Protein AF-A0A924FHT1-F1 (afdb_monomer)

Foldseek 3Di:
DDDPPPPDDDPAAKDKADWDADPVLKTWIWIDGPPDPDTFIKIWAADDPPDQWTWIFTQFKIWTQGLVQQKIFIFDGHPVGDDPVSVVVRPPTDIHHHDNVVSVVNNVSSNVSDDPPPDPDDDDPPPDPCVPVDDD

Sequence (136 aa):
MSQTRVDSPPAGVPVITNVRKNRVGTTSFDLFGPGMRKADDFVVYPIQVGTTRILIQSSTRMGILDPANNAICLTKPRSSGSNSLHLQMDQPLRRYEIEPQEMEKLVSTIRSTGAPAGTITACGILSVDNSQAADV

pLDDT: mean 72.97, std 15.95, range [36.0, 90.88]

Solvent-accessible surface area (backbone atoms only — not comparable to full-atom values): 8322 Å² total; per-residue (Å²): 139,81,82,79,75,81,69,83,69,66,92,74,50,44,44,79,44,78,74,40,79,45,98,86,36,28,32,35,30,30,44,38,42,74,94,52,97,60,68,44,58,30,42,30,65,50,58,64,94,85,70,67,70,43,64,35,39,28,69,34,26,34,32,40,37,28,76,88,74,33,30,40,33,32,37,70,80,36,92,88,46,50,55,75,67,48,68,72,65,40,72,81,52,51,74,40,62,42,59,63,71,60,50,51,54,51,52,54,51,32,43,68,42,34,70,62,96,83,62,93,79,79,81,84,77,81,79,78,81,61,92,77,73,70,91,126

Secondary structure (DSSP, 8-state):
---------STT--EEEEEEE-TTS-EEEEEE-TT-SS-EEEEE----TT-S-EEEEESS-EEEEETTTTEEEEPPP-TT---HHHHHHSPSPEEEE--HHHHHHHHHHHHHHSPPTT---S--------TT----

Radius of gyration: 17.93 Å; Cα contacts (8 Å, |Δi|>4): 210; chains: 1; bounding box: 73×29×35 Å

Mean predicted aligned error: 12.25 Å

Structure (mmCIF, N/CA/C/O backbone):
data_AF-A0A924FHT1-F1
#
_entry.id   AF-A0A924FHT1-F1
#
loop_
_atom_site.group_PDB
_atom_site.id
_atom_site.type_symbol
_atom_site.label_atom_id
_atom_site.label_alt_id
_atom_site.label_comp_id
_atom_site.label_asym_id
_atom_site.label_entity_id
_atom_site.label_seq_id
_atom_site.pdbx_PDB_ins_code
_atom_site.Cartn_x
_atom_site.Cartn_y
_atom_site.Cartn_z
_atom_site.occupancy
_atom_site.B_iso_or_equiv
_atom_site.auth_seq_id
_atom_site.auth_comp_id
_atom_site.auth_asym_id
_atom_site.auth_atom_id
_atom_site.pdbx_PDB_model_num
ATOM 1 N N . MET A 1 1 ? 24.357 11.674 13.719 1.00 38.50 1 MET A N 1
ATOM 2 C CA . MET A 1 1 ? 23.004 11.377 13.202 1.00 38.50 1 MET A CA 1
ATOM 3 C C . MET A 1 1 ? 23.173 10.712 11.848 1.00 38.50 1 MET A C 1
ATOM 5 O O . MET A 1 1 ? 23.303 11.399 10.845 1.00 38.50 1 MET A O 1
ATOM 9 N N . SER A 1 2 ? 23.304 9.389 11.841 1.00 36.00 2 SER A N 1
ATOM 10 C CA . SER A 1 2 ? 23.639 8.617 10.643 1.00 36.00 2 SER A CA 1
ATOM 11 C C . SER A 1 2 ? 22.350 8.028 10.078 1.00 36.00 2 SER A C 1
ATOM 13 O O . SER A 1 2 ? 21.716 7.210 10.737 1.00 36.00 2 SER A O 1
ATOM 15 N N . GLN A 1 3 ? 21.928 8.492 8.900 1.00 39.12 3 GLN A N 1
ATOM 16 C CA . GLN A 1 3 ? 20.846 7.867 8.142 1.00 39.12 3 GLN A CA 1
ATOM 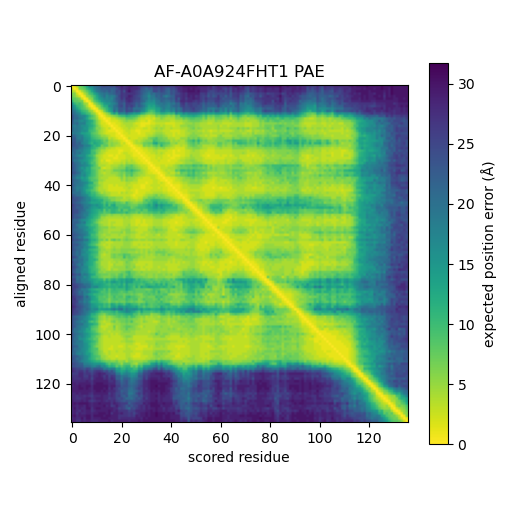17 C C . GLN A 1 3 ? 21.314 6.485 7.688 1.00 39.12 3 GLN A C 1
ATOM 19 O O . GLN A 1 3 ? 22.199 6.376 6.840 1.00 39.12 3 GLN A O 1
ATOM 24 N N . THR A 1 4 ? 20.711 5.436 8.237 1.00 40.75 4 THR A N 1
ATOM 25 C CA . THR A 1 4 ? 20.811 4.089 7.682 1.00 40.75 4 THR A CA 1
ATOM 26 C C . THR A 1 4 ? 20.076 4.097 6.344 1.00 40.75 4 THR A C 1
ATOM 28 O O . THR A 1 4 ? 18.849 4.027 6.295 1.00 40.75 4 THR A O 1
ATOM 31 N N . ARG A 1 5 ? 20.821 4.252 5.243 1.00 37.22 5 ARG A N 1
ATOM 32 C CA . ARG A 1 5 ? 20.338 3.843 3.922 1.00 37.22 5 ARG A CA 1
ATOM 33 C C . ARG A 1 5 ? 20.114 2.340 4.019 1.00 37.22 5 ARG A C 1
ATOM 35 O O . ARG A 1 5 ? 21.066 1.600 4.226 1.00 37.22 5 ARG A O 1
ATOM 42 N N . VAL A 1 6 ? 18.857 1.917 3.976 1.00 49.59 6 VAL A N 1
ATOM 43 C CA . VAL A 1 6 ? 18.517 0.498 3.907 1.00 49.59 6 VAL A CA 1
ATOM 44 C C . VAL A 1 6 ? 18.959 0.032 2.525 1.00 49.59 6 VAL A C 1
ATOM 46 O O . VAL A 1 6 ? 18.342 0.374 1.514 1.00 49.59 6 VAL A O 1
ATOM 49 N N . ASP A 1 7 ? 20.110 -0.635 2.497 1.00 44.53 7 ASP A N 1
ATOM 50 C CA . ASP A 1 7 ? 20.635 -1.328 1.332 1.00 44.53 7 ASP A CA 1
ATOM 51 C C . ASP A 1 7 ? 19.606 -2.341 0.820 1.00 44.53 7 ASP A C 1
ATOM 53 O O . ASP A 1 7 ? 18.774 -2.853 1.571 1.00 44.53 7 ASP A O 1
ATOM 57 N N . SER A 1 8 ? 19.635 -2.564 -0.494 1.00 45.56 8 SER A N 1
ATOM 58 C CA . SER A 1 8 ? 18.629 -3.325 -1.237 1.00 45.56 8 SER A CA 1
ATOM 59 C C . SER A 1 8 ? 18.215 -4.630 -0.538 1.00 45.56 8 SER A C 1
ATOM 61 O O . SER A 1 8 ? 19.082 -5.404 -0.128 1.00 45.56 8 SER A O 1
ATOM 63 N N . PRO A 1 9 ? 16.905 -4.910 -0.449 1.00 50.16 9 PRO A N 1
ATOM 64 C CA . PRO A 1 9 ? 16.409 -6.106 0.211 1.00 50.16 9 PRO A CA 1
ATOM 65 C C . PRO A 1 9 ? 16.707 -7.395 -0.563 1.00 50.16 9 PRO A C 1
ATOM 67 O O . PRO A 1 9 ? 16.968 -7.343 -1.771 1.00 50.16 9 PRO A O 1
ATOM 70 N N . PRO A 1 10 ? 16.670 -8.560 0.117 1.00 51.41 10 PRO A N 1
ATOM 71 C CA . PRO A 1 10 ? 16.928 -9.858 -0.494 1.00 51.41 10 PRO A CA 1
ATOM 72 C C . PRO A 1 10 ? 16.054 -10.070 -1.735 1.00 51.41 10 PRO A C 1
ATOM 74 O O . PRO A 1 10 ? 14.855 -9.782 -1.746 1.00 51.41 10 PRO A O 1
ATOM 77 N N . ALA A 1 11 ? 16.696 -10.545 -2.804 1.00 50.44 11 ALA A N 1
ATOM 78 C CA . ALA A 1 11 ? 16.117 -10.651 -4.133 1.00 50.44 11 ALA A CA 1
ATOM 79 C C . ALA A 1 11 ? 14.784 -11.418 -4.109 1.00 50.44 11 ALA A C 1
ATOM 81 O O . ALA A 1 11 ? 14.758 -12.625 -3.892 1.00 50.44 11 ALA A O 1
ATOM 82 N N . GLY A 1 12 ? 13.682 -10.707 -4.356 1.00 63.50 12 GLY A N 1
ATOM 83 C CA . GLY A 1 12 ? 12.353 -11.302 -4.527 1.00 63.50 12 GLY A CA 1
ATOM 84 C C . GLY A 1 12 ? 11.304 -10.869 -3.506 1.00 63.50 12 GLY A C 1
ATOM 85 O O . GLY A 1 12 ? 10.121 -11.018 -3.804 1.00 63.50 12 GLY A O 1
ATOM 86 N N . VAL A 1 13 ? 11.692 -10.280 -2.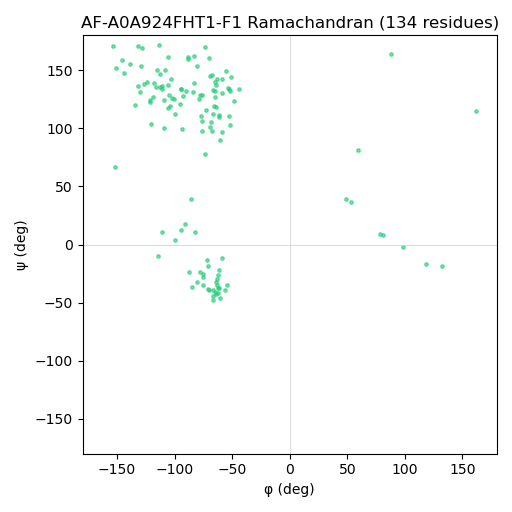370 1.00 72.12 13 VAL A N 1
ATOM 87 C CA . VAL A 1 13 ? 10.731 -9.848 -1.340 1.00 72.12 13 VAL A CA 1
ATOM 88 C C . VAL A 1 13 ? 10.491 -8.333 -1.435 1.00 72.12 13 VAL A C 1
ATOM 90 O O . VAL A 1 13 ? 11.453 -7.562 -1.443 1.00 72.12 13 VAL A O 1
ATOM 93 N N . PRO A 1 14 ? 9.232 -7.877 -1.563 1.00 81.94 14 PRO A N 1
ATOM 94 C CA . PRO A 1 14 ? 8.887 -6.463 -1.487 1.00 81.94 14 PRO A CA 1
ATOM 95 C C . PRO A 1 14 ? 9.174 -5.908 -0.089 1.00 81.94 14 PRO A C 1
ATOM 97 O O . PRO A 1 14 ? 8.863 -6.553 0.905 1.00 81.94 14 PRO A O 1
ATOM 100 N N . VAL A 1 15 ? 9.709 -4.692 -0.017 1.00 86.44 15 VAL A N 1
ATOM 101 C CA . VAL A 1 15 ? 10.004 -4.022 1.254 1.00 86.44 15 VAL A CA 1
ATOM 102 C C . VAL A 1 15 ? 9.181 -2.766 1.432 1.00 86.44 15 VAL A C 1
ATOM 104 O O . VAL A 1 15 ? 9.055 -1.949 0.513 1.00 86.44 15 VAL A O 1
ATOM 107 N N . ILE A 1 16 ? 8.644 -2.624 2.642 1.00 88.19 16 ILE A N 1
ATOM 108 C CA . ILE A 1 16 ? 7.871 -1.471 3.086 1.00 88.19 16 ILE A CA 1
ATOM 109 C C . ILE A 1 16 ? 8.755 -0.594 3.975 1.00 88.19 16 ILE A C 1
ATOM 111 O O . ILE A 1 16 ? 9.307 -1.048 4.973 1.00 88.19 16 ILE A O 1
ATOM 115 N N . THR A 1 17 ? 8.874 0.690 3.645 1.00 88.50 17 THR A N 1
ATOM 116 C CA . THR A 1 17 ? 9.615 1.670 4.457 1.00 88.50 17 THR A CA 1
ATOM 117 C C . THR A 1 17 ? 8.803 2.946 4.672 1.00 88.50 17 THR A C 1
ATOM 119 O O . THR A 1 17 ? 7.735 3.129 4.093 1.00 88.50 17 THR A O 1
ATOM 122 N N . ASN A 1 18 ? 9.286 3.828 5.554 1.00 86.94 18 ASN A N 1
ATOM 123 C CA . ASN A 1 18 ? 8.743 5.178 5.766 1.00 86.94 18 ASN A CA 1
ATOM 124 C C . ASN A 1 18 ? 7.229 5.244 6.047 1.00 86.94 18 ASN A C 1
ATOM 126 O O . ASN A 1 18 ? 6.554 6.191 5.628 1.00 86.94 18 ASN A O 1
ATOM 130 N N . VAL A 1 19 ? 6.706 4.261 6.789 1.00 88.81 19 VAL A N 1
ATOM 131 C CA . VAL A 1 19 ? 5.304 4.235 7.222 1.00 88.81 19 VAL A CA 1
ATOM 132 C C . VAL A 1 19 ? 5.040 5.421 8.151 1.00 88.81 19 VAL A C 1
ATOM 134 O O . VAL A 1 19 ? 5.646 5.542 9.216 1.00 88.81 19 VAL A O 1
ATOM 137 N N . ARG A 1 20 ? 4.134 6.313 7.749 1.00 86.62 20 ARG A N 1
ATOM 138 C CA . ARG A 1 20 ? 3.820 7.551 8.471 1.00 86.62 20 ARG A CA 1
ATOM 139 C C . ARG A 1 20 ? 2.338 7.897 8.389 1.00 86.62 20 ARG A C 1
ATOM 141 O O . ARG A 1 20 ? 1.685 7.665 7.375 1.00 86.62 20 ARG A O 1
ATOM 148 N N . LYS A 1 21 ? 1.815 8.515 9.448 1.00 83.44 21 LYS A N 1
ATOM 149 C CA . LYS A 1 21 ? 0.468 9.101 9.469 1.00 83.44 21 LYS A CA 1
ATOM 150 C C . LYS A 1 21 ? 0.504 10.507 8.871 1.00 83.44 21 LYS A C 1
ATOM 152 O O . LYS A 1 21 ? 1.315 11.339 9.273 1.00 83.44 21 LYS A O 1
ATOM 157 N N . ASN A 1 22 ? -0.406 10.787 7.949 1.00 81.62 22 ASN A N 1
ATOM 158 C CA . ASN A 1 22 ? -0.599 12.108 7.365 1.00 81.62 22 ASN A CA 1
ATOM 159 C C . ASN A 1 22 ? -1.586 12.942 8.191 1.00 81.62 22 ASN A C 1
ATOM 161 O O . ASN A 1 22 ? -2.437 12.420 8.913 1.00 81.62 22 ASN A O 1
ATOM 165 N N . ARG A 1 23 ? -1.522 14.268 8.025 1.00 73.88 23 ARG A N 1
ATOM 166 C CA . ARG A 1 23 ? -2.380 15.230 8.745 1.00 73.88 23 ARG A CA 1
ATOM 167 C C . ARG A 1 23 ? -3.880 15.068 8.465 1.00 73.88 23 ARG A C 1
ATOM 169 O O . ARG A 1 23 ? -4.685 15.477 9.288 1.00 73.88 23 ARG A O 1
ATOM 176 N N . VAL A 1 24 ? -4.245 14.458 7.336 1.00 72.38 24 VAL A N 1
ATOM 177 C CA . VAL A 1 24 ? -5.642 14.234 6.907 1.00 72.38 24 VAL A CA 1
ATOM 178 C C . VAL A 1 24 ? -6.151 12.841 7.322 1.00 72.38 24 VAL A C 1
ATOM 180 O O . VAL A 1 24 ? -7.169 12.370 6.833 1.00 72.38 24 VAL A O 1
ATOM 183 N N . GLY A 1 25 ? -5.428 12.140 8.202 1.00 73.50 25 GLY A N 1
ATOM 184 C CA . GLY A 1 25 ? -5.837 10.826 8.703 1.00 73.50 25 GLY A CA 1
ATOM 185 C C . GLY A 1 25 ? -5.531 9.655 7.768 1.00 73.50 25 GLY A C 1
ATOM 186 O O . GLY A 1 25 ? -5.948 8.548 8.060 1.00 73.50 25 GLY A O 1
ATOM 187 N N . THR A 1 26 ? -4.787 9.851 6.678 1.00 85.31 26 THR A N 1
ATOM 188 C CA . THR A 1 26 ? -4.300 8.749 5.827 1.00 85.31 26 THR A CA 1
ATOM 189 C C . THR A 1 26 ? -2.950 8.216 6.306 1.00 85.31 26 THR A C 1
ATOM 191 O O . THR A 1 26 ? -2.229 8.896 7.038 1.00 85.31 26 THR A O 1
ATOM 194 N N . THR A 1 27 ? -2.585 7.009 5.881 1.00 86.19 27 THR A N 1
ATOM 195 C CA . THR A 1 27 ? -1.249 6.433 6.083 1.00 86.19 27 THR A CA 1
ATOM 196 C C . THR A 1 27 ? -0.487 6.473 4.767 1.00 86.19 27 THR A C 1
ATOM 198 O O . THR A 1 27 ? -1.005 6.015 3.752 1.00 86.19 27 THR A O 1
ATOM 201 N N . SER A 1 28 ? 0.732 7.006 4.786 1.00 87.94 28 SER A N 1
ATOM 202 C CA . SER A 1 28 ? 1.687 6.911 3.681 1.00 87.94 28 SER A CA 1
ATOM 203 C C . SER A 1 28 ? 2.751 5.868 3.990 1.00 87.94 28 SER A C 1
ATOM 205 O O . SER A 1 28 ? 3.194 5.780 5.134 1.00 87.94 28 SER A O 1
ATOM 207 N N . PHE A 1 29 ? 3.183 5.113 2.989 1.00 90.88 29 PHE A N 1
ATOM 208 C CA . PHE A 1 29 ? 4.329 4.215 3.081 1.00 90.88 29 PHE A CA 1
ATOM 209 C C . PHE A 1 29 ? 5.004 4.064 1.723 1.00 90.88 29 PHE A C 1
ATOM 211 O O . PHE A 1 29 ? 4.355 4.130 0.682 1.00 90.88 29 PHE A O 1
ATOM 218 N N . ASP A 1 30 ? 6.299 3.790 1.742 1.00 90.19 30 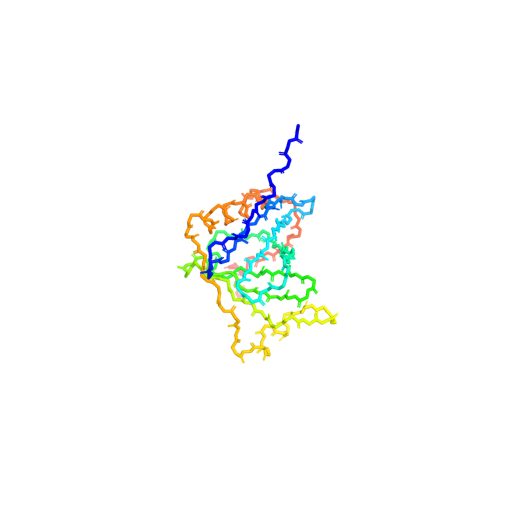ASP A N 1
ATOM 219 C CA . ASP A 1 30 ? 7.066 3.522 0.536 1.00 90.19 30 ASP A CA 1
ATOM 220 C C . ASP A 1 30 ? 7.118 2.014 0.298 1.00 90.19 30 ASP A C 1
ATOM 222 O O . ASP A 1 30 ? 7.408 1.245 1.217 1.00 90.19 30 ASP A O 1
ATOM 226 N N . LEU A 1 31 ? 6.865 1.587 -0.938 1.00 88.69 31 LEU A N 1
ATOM 227 C CA . LEU A 1 31 ? 6.957 0.188 -1.348 1.00 88.69 31 LEU A CA 1
ATOM 228 C C . LEU A 1 31 ? 8.017 0.025 -2.435 1.00 88.69 31 LEU A C 1
ATOM 230 O O . LEU A 1 31 ? 7.957 0.670 -3.488 1.00 88.69 31 LEU A O 1
ATOM 234 N N . PHE A 1 32 ? 8.954 -0.890 -2.201 1.00 87.75 32 PHE A N 1
ATOM 235 C CA . PHE A 1 32 ? 9.954 -1.300 -3.177 1.00 87.75 32 PHE A CA 1
ATOM 236 C C . PHE A 1 32 ? 9.834 -2.799 -3.452 1.00 87.75 32 PHE A C 1
ATOM 238 O O . PHE A 1 32 ? 10.230 -3.625 -2.636 1.00 87.75 32 PHE A O 1
ATOM 245 N N . GLY A 1 33 ? 9.250 -3.147 -4.599 1.00 83.12 33 GLY A N 1
ATOM 246 C CA . GLY A 1 33 ? 9.054 -4.530 -5.031 1.00 83.12 33 GLY A CA 1
ATOM 247 C C . GLY A 1 33 ? 10.007 -4.966 -6.152 1.00 83.12 33 GLY A C 1
ATOM 248 O O . GLY A 1 33 ? 10.526 -4.127 -6.897 1.00 83.12 33 GLY A O 1
ATOM 249 N N . PRO A 1 34 ? 10.179 -6.284 -6.362 1.00 78.00 34 PRO A N 1
ATOM 250 C CA . PRO A 1 34 ? 10.887 -6.821 -7.520 1.00 78.00 34 PRO A CA 1
ATOM 251 C C . PRO A 1 34 ? 10.356 -6.256 -8.848 1.00 78.00 34 PRO A C 1
ATOM 253 O O . PRO A 1 34 ? 9.147 -6.203 -9.104 1.00 78.00 34 PRO A O 1
ATOM 256 N N . GLY A 1 35 ? 11.273 -5.811 -9.708 1.00 76.75 35 GLY A N 1
ATOM 257 C CA . GLY A 1 35 ? 10.940 -5.192 -10.995 1.00 76.75 35 GLY A CA 1
ATOM 258 C C . GLY A 1 35 ? 10.482 -3.729 -10.908 1.00 76.75 35 GLY A C 1
ATOM 259 O O . GLY A 1 35 ? 10.016 -3.184 -11.913 1.00 76.75 35 GLY A O 1
ATOM 260 N N . MET A 1 36 ? 10.601 -3.082 -9.743 1.00 80.00 36 MET A N 1
ATOM 261 C CA . MET A 1 36 ? 10.472 -1.631 -9.598 1.00 80.00 36 MET A CA 1
ATOM 262 C C . MET A 1 36 ? 11.857 -0.980 -9.663 1.00 80.00 36 MET A C 1
ATOM 264 O O . MET A 1 36 ? 12.801 -1.431 -9.026 1.00 80.00 36 MET A O 1
ATOM 268 N N . ARG A 1 37 ? 11.988 0.100 -10.442 1.00 80.00 37 ARG A N 1
ATOM 269 C CA . ARG A 1 37 ? 13.251 0.855 -10.545 1.00 80.00 37 ARG A CA 1
ATOM 270 C C . ARG A 1 37 ? 13.518 1.724 -9.308 1.00 80.00 37 ARG A C 1
ATOM 272 O O . ARG A 1 37 ? 14.666 2.035 -9.021 1.00 80.00 37 ARG A O 1
ATOM 279 N N . LYS A 1 38 ? 12.460 2.160 -8.626 1.00 84.31 38 LYS A N 1
ATOM 280 C CA . LYS A 1 38 ? 12.485 3.039 -7.452 1.00 84.31 38 LYS A CA 1
ATOM 281 C C . LYS A 1 38 ? 11.348 2.657 -6.509 1.00 84.31 38 LYS A C 1
ATOM 283 O O . LYS A 1 38 ? 10.375 2.055 -6.968 1.00 84.31 38 LYS A O 1
ATOM 288 N N . ALA A 1 39 ? 11.468 3.030 -5.239 1.00 86.12 39 ALA A N 1
ATOM 289 C CA . ALA A 1 39 ? 10.343 2.971 -4.316 1.00 86.12 39 ALA A CA 1
ATOM 290 C C . ALA A 1 39 ? 9.246 3.946 -4.778 1.00 86.12 39 ALA A C 1
ATOM 292 O O . ALA A 1 39 ? 9.555 5.061 -5.215 1.00 86.12 39 ALA A O 1
ATOM 293 N N . ASP A 1 40 ? 7.990 3.512 -4.715 1.00 86.44 40 ASP A N 1
ATOM 294 C CA . ASP A 1 40 ? 6.823 4.373 -4.929 1.00 86.44 40 ASP A CA 1
ATOM 295 C C . ASP A 1 40 ? 6.153 4.648 -3.572 1.00 86.44 40 ASP A C 1
ATOM 297 O O . ASP A 1 40 ? 5.996 3.729 -2.767 1.00 86.44 40 ASP A O 1
ATOM 301 N N . ASP A 1 41 ? 5.751 5.902 -3.337 1.00 90.25 41 ASP A N 1
ATOM 302 C CA . ASP A 1 41 ? 4.961 6.311 -2.165 1.00 90.25 41 ASP A CA 1
ATOM 303 C C . ASP A 1 41 ? 3.493 5.941 -2.408 1.00 90.25 41 ASP A C 1
ATOM 305 O O . ASP A 1 41 ? 2.907 6.303 -3.441 1.00 90.25 41 ASP A O 1
ATOM 309 N N . PHE A 1 42 ? 2.921 5.188 -1.476 1.00 89.50 42 PHE A N 1
ATOM 310 C CA . PHE A 1 42 ? 1.532 4.764 -1.454 1.00 89.50 42 PHE A CA 1
ATOM 311 C C . PHE A 1 42 ? 0.804 5.426 -0.297 1.00 89.50 42 PHE A C 1
ATOM 313 O O . PHE A 1 42 ? 1.269 5.440 0.837 1.00 89.50 42 PHE A O 1
ATOM 320 N N . VAL A 1 43 ? -0.397 5.911 -0.585 1.00 88.19 43 VAL A N 1
ATOM 321 C CA . VAL A 1 43 ? -1.326 6.481 0.381 1.00 88.19 43 VAL A CA 1
ATOM 322 C C . VAL A 1 43 ? -2.514 5.543 0.536 1.00 88.19 43 VAL A C 1
ATOM 324 O O . VAL A 1 43 ? -3.058 5.025 -0.444 1.00 88.19 43 VAL A O 1
ATOM 327 N N . VAL A 1 44 ? -2.919 5.340 1.784 1.00 86.75 44 VAL A N 1
ATOM 328 C CA . VAL A 1 44 ? -4.037 4.481 2.170 1.00 86.75 44 VAL A CA 1
ATOM 329 C C . VAL A 1 44 ? -4.943 5.222 3.133 1.00 86.75 44 VAL A C 1
ATOM 331 O O . VAL A 1 44 ? -4.484 5.889 4.063 1.00 86.75 44 VAL A O 1
ATOM 334 N N . TYR A 1 45 ? -6.245 5.104 2.902 1.00 82.12 45 TYR A N 1
ATOM 335 C CA . TYR A 1 45 ? -7.261 5.645 3.795 1.00 82.12 45 TYR A CA 1
ATOM 336 C C . TYR A 1 45 ? -7.502 4.710 4.988 1.00 82.12 45 TYR A C 1
ATOM 338 O O . TYR A 1 45 ? -7.294 3.501 4.860 1.00 82.12 45 TYR A O 1
ATOM 346 N N . PRO A 1 46 ? -7.953 5.240 6.140 1.00 76.75 46 PRO A N 1
ATOM 347 C CA . PRO A 1 46 ? -8.358 4.420 7.273 1.00 76.75 46 PRO A CA 1
ATOM 348 C C . PRO A 1 46 ? -9.348 3.335 6.873 1.00 76.75 46 PRO A C 1
ATOM 350 O O . PRO A 1 46 ? -10.231 3.550 6.042 1.00 76.75 46 PRO A O 1
ATOM 353 N N . ILE A 1 47 ? -9.215 2.182 7.513 1.00 79.38 47 ILE A N 1
ATOM 354 C CA . ILE A 1 47 ? -10.062 1.017 7.268 1.00 79.38 47 ILE A CA 1
ATOM 355 C C . ILE A 1 47 ? -10.876 0.697 8.516 1.00 79.38 47 ILE A C 1
ATOM 357 O O . ILE A 1 47 ? -10.422 0.920 9.640 1.00 79.38 47 ILE A O 1
ATOM 361 N N . GLN A 1 48 ? -12.065 0.136 8.320 1.00 73.12 48 GLN A N 1
ATOM 362 C CA . GLN A 1 48 ? -12.868 -0.394 9.416 1.00 73.12 48 GLN A CA 1
ATOM 363 C C . GLN A 1 48 ? -12.423 -1.818 9.776 1.00 73.12 48 GLN A C 1
ATOM 365 O O . GLN A 1 48 ? -11.741 -2.511 9.013 1.00 73.12 48 GLN A O 1
ATOM 370 N N . VAL A 1 49 ? -12.812 -2.271 10.967 1.00 67.06 49 VAL A N 1
ATOM 371 C CA . VAL A 1 49 ? -12.607 -3.663 11.376 1.00 67.06 49 VAL A CA 1
ATOM 372 C C . VAL A 1 49 ? -13.452 -4.562 10.466 1.00 67.06 49 VAL A C 1
ATOM 374 O O . VAL A 1 49 ? -14.643 -4.327 10.302 1.00 67.06 49 VAL A O 1
ATOM 377 N N . GLY A 1 50 ? -12.827 -5.569 9.848 1.00 67.50 50 GLY A N 1
ATOM 378 C CA . GLY A 1 50 ? -13.489 -6.493 8.916 1.00 67.50 50 GLY A CA 1
ATOM 379 C C . GLY A 1 50 ? -13.298 -6.181 7.427 1.00 67.50 50 GLY A C 1
ATOM 380 O O . GLY A 1 50 ? -13.751 -6.956 6.589 1.00 67.50 50 GLY A O 1
ATOM 381 N N . THR A 1 51 ? -12.598 -5.099 7.058 1.00 73.62 51 THR A N 1
ATOM 382 C CA . THR A 1 51 ? -12.266 -4.834 5.647 1.00 73.62 51 THR A CA 1
ATOM 383 C C . THR A 1 51 ? -11.305 -5.897 5.099 1.00 73.62 51 THR A C 1
ATOM 385 O O . THR A 1 51 ? -10.182 -6.039 5.580 1.00 73.62 51 THR A O 1
ATOM 388 N N . THR A 1 52 ? -11.741 -6.625 4.069 1.00 74.25 52 THR A N 1
ATOM 389 C CA . THR A 1 52 ? -10.985 -7.724 3.439 1.00 74.25 52 THR A CA 1
ATOM 390 C C . THR A 1 52 ? -10.051 -7.267 2.323 1.00 74.25 52 THR A C 1
ATOM 392 O O . THR A 1 52 ? -9.090 -7.956 2.006 1.00 74.25 52 THR A O 1
ATOM 395 N N . ARG A 1 53 ? -10.320 -6.113 1.705 1.00 79.75 53 ARG A N 1
ATOM 396 C CA . ARG A 1 53 ? -9.523 -5.557 0.605 1.00 79.75 53 ARG A CA 1
ATOM 397 C C . ARG A 1 53 ? -9.274 -4.082 0.850 1.00 79.75 53 ARG A C 1
ATOM 399 O O . ARG A 1 53 ? -10.215 -3.299 0.935 1.00 79.75 53 ARG A O 1
ATOM 406 N N . ILE A 1 54 ? -8.008 -3.714 0.948 1.00 86.00 54 ILE A N 1
ATOM 407 C CA . ILE A 1 54 ? -7.578 -2.359 1.272 1.00 86.00 54 ILE A CA 1
ATOM 408 C C . ILE A 1 54 ? -7.057 -1.721 -0.010 1.00 86.00 54 ILE A C 1
ATOM 410 O O . ILE A 1 54 ? -6.104 -2.209 -0.611 1.00 86.00 54 ILE A O 1
ATOM 414 N N . LEU A 1 55 ? -7.697 -0.647 -0.464 1.00 86.12 55 LEU A N 1
ATOM 415 C CA . LEU A 1 55 ? -7.250 0.067 -1.657 1.00 86.12 55 LEU A CA 1
ATOM 416 C C . LEU A 1 55 ? -6.051 0.946 -1.315 1.00 86.12 55 LEU A C 1
ATOM 418 O O . LEU A 1 55 ? -6.103 1.746 -0.382 1.00 86.12 55 LEU A O 1
ATOM 422 N N . ILE A 1 56 ? -4.987 0.803 -2.098 1.00 88.69 56 ILE A N 1
ATOM 423 C CA . ILE A 1 56 ? -3.769 1.599 -1.969 1.00 88.69 56 ILE A CA 1
ATOM 424 C C . ILE A 1 56 ? -3.552 2.394 -3.254 1.00 88.69 56 ILE A C 1
ATOM 426 O O . ILE A 1 56 ? -3.768 1.885 -4.357 1.00 88.69 56 ILE A O 1
ATOM 430 N N . GLN A 1 57 ? -3.134 3.650 -3.130 1.00 87.62 57 GLN A N 1
ATOM 431 C CA . GLN A 1 57 ? -2.948 4.532 -4.279 1.00 87.62 57 GLN A CA 1
ATOM 432 C C . GLN A 1 57 ? -1.582 5.203 -4.238 1.00 87.62 57 GLN A C 1
ATOM 434 O O . GLN A 1 57 ? -1.196 5.797 -3.241 1.00 87.62 57 GLN A O 1
ATOM 439 N N . SER A 1 58 ? -0.878 5.152 -5.359 1.00 87.56 58 SER A N 1
ATOM 440 C CA . SER A 1 58 ? 0.315 5.941 -5.633 1.00 87.56 58 SER A CA 1
ATOM 441 C C . SER A 1 58 ? 0.034 6.927 -6.770 1.00 87.56 58 SER A C 1
ATOM 443 O O . SER A 1 58 ? -0.990 6.859 -7.453 1.00 87.56 58 SER A O 1
ATOM 445 N N . SER A 1 59 ? 0.976 7.833 -7.018 1.00 83.12 59 SER A N 1
ATOM 446 C CA . SER A 1 59 ? 0.935 8.756 -8.156 1.00 83.12 59 SER A CA 1
ATOM 447 C C . SER A 1 59 ? 0.812 8.028 -9.498 1.00 83.12 59 SER A C 1
ATOM 449 O O . SER A 1 59 ? 0.072 8.470 -10.368 1.00 83.12 59 SER A O 1
ATOM 451 N N . THR A 1 60 ? 1.496 6.893 -9.667 1.00 84.38 60 THR A N 1
ATOM 452 C CA . THR A 1 60 ? 1.569 6.180 -10.957 1.00 84.38 60 THR A CA 1
ATOM 453 C C . THR A 1 60 ? 0.894 4.813 -10.950 1.00 84.38 60 THR A C 1
ATOM 455 O O . THR A 1 60 ? 0.724 4.205 -12.009 1.00 84.38 60 THR A O 1
ATOM 458 N N . ARG A 1 61 ? 0.493 4.314 -9.777 1.00 87.31 61 ARG A N 1
ATOM 459 C CA . ARG A 1 61 ? -0.046 2.963 -9.583 1.00 87.31 61 ARG A CA 1
ATOM 460 C C . ARG A 1 61 ? -1.227 2.981 -8.635 1.00 87.31 61 ARG A C 1
ATOM 462 O O . ARG A 1 61 ? -1.327 3.836 -7.764 1.00 87.31 61 ARG A O 1
ATOM 469 N N . MET A 1 62 ? -2.073 1.979 -8.768 1.00 87.06 62 MET A N 1
ATOM 470 C CA . MET A 1 62 ? -3.117 1.681 -7.807 1.00 87.06 62 MET A CA 1
ATOM 471 C C . MET A 1 62 ? -3.008 0.209 -7.452 1.00 87.06 62 MET A C 1
ATOM 473 O O . MET A 1 62 ? -2.482 -0.591 -8.231 1.00 87.06 62 MET A O 1
ATOM 477 N N . GLY A 1 63 ? -3.462 -0.152 -6.266 1.00 86.12 63 GLY A N 1
ATOM 478 C CA . GLY A 1 63 ? -3.360 -1.518 -5.814 1.00 86.12 63 GLY A CA 1
ATOM 479 C C . GLY A 1 63 ? -4.418 -1.913 -4.814 1.00 86.12 63 GLY A C 1
ATOM 480 O O . GLY A 1 63 ? -5.172 -1.092 -4.292 1.00 86.12 63 GLY A O 1
ATOM 481 N N . ILE A 1 64 ? -4.435 -3.212 -4.561 1.00 87.38 64 ILE A N 1
ATOM 482 C CA . ILE A 1 64 ? -5.248 -3.852 -3.542 1.00 87.38 64 ILE A CA 1
ATOM 483 C C . ILE A 1 64 ? -4.285 -4.565 -2.609 1.00 87.38 64 ILE A C 1
ATOM 485 O O . ILE A 1 64 ? -3.506 -5.410 -3.044 1.00 87.38 64 ILE A O 1
ATOM 489 N N . LEU A 1 65 ? -4.350 -4.219 -1.335 1.00 87.38 65 LEU A N 1
ATOM 490 C CA . LEU A 1 65 ? -3.700 -4.928 -0.254 1.00 87.38 65 LEU A CA 1
ATOM 491 C C . LEU A 1 65 ? -4.716 -5.899 0.352 1.00 87.38 65 LEU A C 1
ATOM 493 O O . LEU A 1 65 ? -5.800 -5.502 0.785 1.00 87.38 65 LEU A O 1
ATOM 497 N N . ASP A 1 66 ? -4.373 -7.181 0.322 1.00 85.56 66 ASP A N 1
ATOM 498 C CA . ASP A 1 66 ? -5.161 -8.275 0.874 1.00 85.56 66 ASP A CA 1
ATOM 499 C C . ASP A 1 66 ? -4.442 -8.815 2.122 1.00 85.56 66 ASP A C 1
ATOM 501 O O . ASP A 1 66 ? -3.468 -9.570 1.998 1.00 85.56 66 ASP A O 1
ATOM 505 N N . PRO A 1 67 ? -4.886 -8.415 3.329 1.00 82.19 67 PRO A N 1
ATOM 506 C CA . PRO A 1 67 ? -4.248 -8.823 4.571 1.00 82.19 67 PRO A CA 1
ATOM 507 C C . PRO A 1 67 ? -4.477 -10.304 4.898 1.00 82.19 67 PRO A C 1
ATOM 509 O O . PRO A 1 67 ? -3.724 -10.854 5.691 1.00 82.19 67 PRO A O 1
ATOM 512 N N . ALA A 1 68 ? -5.477 -10.972 4.307 1.00 80.81 68 ALA A N 1
ATOM 513 C CA . ALA A 1 68 ? -5.710 -12.398 4.548 1.00 80.81 68 ALA A CA 1
ATOM 514 C C . ALA A 1 68 ? -4.682 -13.268 3.811 1.00 80.81 68 ALA A C 1
ATOM 516 O O . ALA A 1 68 ? -4.249 -14.299 4.317 1.00 80.81 68 ALA A O 1
ATOM 517 N N . ASN A 1 69 ? -4.275 -12.825 2.621 1.00 80.94 69 ASN A N 1
ATOM 518 C CA . ASN A 1 69 ? -3.332 -13.531 1.759 1.00 80.94 69 ASN A CA 1
ATOM 519 C C . ASN A 1 69 ? -1.895 -12.985 1.837 1.00 80.94 69 ASN A C 1
ATOM 521 O O . ASN A 1 69 ? -1.046 -13.436 1.069 1.00 80.94 69 ASN A O 1
ATOM 525 N N . ASN A 1 70 ? -1.632 -12.002 2.710 1.00 84.00 70 ASN A N 1
ATOM 526 C CA . ASN A 1 70 ? -0.358 -11.275 2.818 1.00 84.00 70 ASN A CA 1
ATOM 527 C C . ASN A 1 70 ? 0.166 -10.765 1.465 1.00 84.00 70 ASN A C 1
ATOM 529 O O . ASN A 1 70 ? 1.362 -10.812 1.177 1.00 84.00 70 ASN A O 1
ATOM 533 N N . ALA A 1 71 ? -0.744 -10.288 0.614 1.00 84.56 71 ALA A N 1
ATOM 534 C CA . ALA A 1 71 ? -0.431 -9.947 -0.765 1.00 84.56 71 ALA A CA 1
ATOM 535 C C . ALA A 1 71 ? -0.795 -8.498 -1.099 1.00 84.56 71 ALA A C 1
ATOM 537 O O . ALA A 1 71 ? -1.861 -8.004 -0.732 1.00 84.56 71 ALA A O 1
ATOM 538 N N . ILE A 1 72 ? 0.068 -7.833 -1.866 1.00 86.06 72 ILE A N 1
ATOM 539 C CA . ILE A 1 72 ? -0.239 -6.578 -2.552 1.00 86.06 72 ILE A CA 1
ATOM 540 C C . ILE A 1 72 ? -0.331 -6.842 -4.051 1.00 86.06 72 ILE A C 1
ATOM 542 O O . ILE A 1 72 ? 0.611 -7.316 -4.680 1.00 86.06 72 ILE A O 1
ATOM 546 N N . CYS A 1 73 ? -1.459 -6.473 -4.641 1.00 86.12 73 CYS A N 1
ATOM 547 C CA . CYS A 1 73 ? -1.702 -6.523 -6.074 1.00 86.12 73 CYS A CA 1
ATOM 548 C C . CYS A 1 73 ? -1.616 -5.109 -6.653 1.00 86.12 73 CYS A C 1
ATOM 550 O O . CYS A 1 73 ? -2.413 -4.258 -6.271 1.00 86.12 73 CYS A O 1
ATOM 552 N N . LEU A 1 74 ? -0.688 -4.850 -7.578 1.00 86.06 74 LEU A N 1
ATOM 553 C CA . LEU A 1 74 ? -0.489 -3.538 -8.208 1.00 86.06 74 LEU A CA 1
ATOM 554 C C . LEU A 1 74 ? -0.856 -3.536 -9.696 1.00 86.06 74 LEU A C 1
ATOM 556 O O . LEU A 1 74 ? -0.597 -4.502 -10.420 1.00 86.06 74 LEU A O 1
ATOM 560 N N . THR A 1 75 ? -1.372 -2.401 -10.167 1.00 85.44 75 THR A N 1
ATOM 561 C CA . THR A 1 75 ? -1.539 -2.096 -11.595 1.00 85.44 75 THR A CA 1
ATOM 562 C C . THR A 1 75 ? -0.204 -1.777 -12.274 1.00 85.44 75 THR A C 1
ATOM 564 O O . THR A 1 75 ? 0.847 -1.615 -11.633 1.00 85.44 75 THR A O 1
ATOM 567 N N . LYS A 1 76 ? -0.227 -1.689 -13.610 1.00 83.38 76 LYS A N 1
ATOM 568 C CA . LYS A 1 76 ? 0.936 -1.236 -14.379 1.00 83.38 76 LYS A CA 1
ATOM 569 C C . LYS A 1 76 ? 1.190 0.252 -14.091 1.00 83.38 76 LYS A C 1
ATOM 571 O O . LYS A 1 76 ? 0.237 1.007 -13.900 1.00 83.38 76 LYS A O 1
ATOM 576 N N . PRO A 1 77 ? 2.459 0.698 -14.070 1.00 81.12 77 PRO A N 1
ATOM 577 C CA . PRO A 1 77 ? 2.764 2.112 -13.899 1.00 81.12 77 PRO A CA 1
ATOM 578 C C . PRO A 1 77 ? 2.232 2.911 -15.093 1.00 81.12 77 PRO A C 1
ATOM 580 O O . PRO A 1 77 ? 2.471 2.543 -16.245 1.00 81.12 77 PRO A O 1
ATOM 583 N N . ARG A 1 78 ? 1.531 4.012 -14.821 1.00 79.56 78 ARG A N 1
ATOM 584 C CA . ARG A 1 78 ? 0.991 4.922 -15.840 1.00 79.56 78 ARG A CA 1
ATOM 585 C C . ARG A 1 78 ? 1.437 6.355 -15.558 1.00 79.56 78 ARG A C 1
ATOM 587 O O . ARG A 1 78 ? 1.442 6.801 -14.415 1.00 79.56 78 ARG A O 1
ATOM 594 N N . SER A 1 79 ? 1.814 7.076 -16.613 1.00 72.44 79 SER A N 1
ATOM 595 C CA . SER A 1 79 ? 2.285 8.467 -16.538 1.00 72.44 79 SER A CA 1
ATOM 596 C C . SER A 1 79 ? 1.158 9.477 -16.304 1.00 72.44 79 SER A C 1
ATOM 598 O O . SER A 1 79 ? 1.401 10.530 -15.730 1.00 72.44 79 SER A O 1
ATOM 600 N N . SER A 1 80 ? -0.074 9.148 -16.704 1.00 75.12 80 SER A N 1
ATOM 601 C CA . SER A 1 80 ? -1.254 10.024 -16.604 1.00 75.12 80 SER A CA 1
ATOM 602 C C . SER A 1 80 ? -1.928 10.020 -15.221 1.00 75.12 80 SER A C 1
ATOM 604 O O . SER A 1 80 ? -3.045 10.517 -15.077 1.00 75.12 80 SER A O 1
ATOM 606 N N . GLY A 1 81 ? -1.291 9.433 -14.209 1.00 71.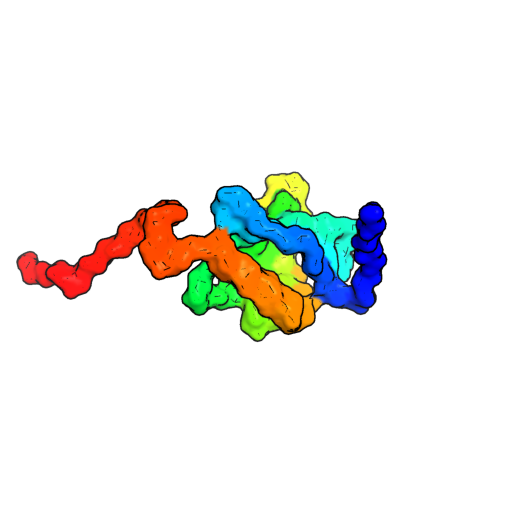44 81 GLY A N 1
ATOM 607 C CA . GLY A 1 81 ? -1.930 9.164 -12.925 1.00 71.44 81 GLY A CA 1
ATOM 608 C C . GLY A 1 81 ? -2.654 7.817 -12.889 1.00 71.44 81 GLY A C 1
ATOM 609 O O . GLY A 1 81 ? -2.909 7.188 -13.922 1.00 71.44 81 GLY A O 1
ATOM 610 N N . SER A 1 82 ? -2.972 7.350 -11.681 1.00 74.12 82 SER A N 1
ATOM 611 C CA . SER A 1 82 ? -3.702 6.098 -11.465 1.00 74.12 82 SER A CA 1
ATOM 612 C C . SER A 1 82 ? -5.106 6.344 -10.918 1.00 74.12 82 SER A C 1
ATOM 614 O O . SER A 1 82 ? -5.272 7.130 -9.987 1.00 74.12 82 SER A O 1
ATOM 616 N N . ASN A 1 83 ? -6.107 5.668 -11.489 1.00 75.69 83 ASN A N 1
ATOM 617 C CA . ASN A 1 83 ? -7.500 5.710 -11.052 1.00 75.69 83 ASN A CA 1
ATOM 618 C C . ASN A 1 83 ? -8.060 4.287 -10.852 1.00 75.69 83 ASN A C 1
ATOM 620 O O . ASN A 1 83 ? -7.457 3.297 -11.274 1.00 75.69 83 ASN A O 1
ATOM 624 N N . SER A 1 84 ? -9.241 4.191 -10.236 1.00 72.75 84 SER A N 1
ATOM 625 C CA . SER A 1 84 ? -9.916 2.915 -9.950 1.00 72.75 84 SER A CA 1
ATOM 626 C C . SER A 1 84 ? -10.286 2.121 -11.204 1.00 72.75 84 SER A C 1
ATOM 628 O O . SER A 1 84 ? -10.330 0.895 -11.158 1.00 72.75 84 SER A O 1
ATOM 630 N N . LEU A 1 85 ? -10.483 2.791 -12.340 1.00 77.56 85 LEU A N 1
ATOM 631 C CA . LEU A 1 85 ? -10.720 2.133 -13.624 1.00 77.56 85 LEU A CA 1
ATOM 632 C C . LEU A 1 85 ? -9.519 1.265 -14.035 1.00 77.56 85 LEU A C 1
ATOM 634 O O . LEU A 1 85 ? -9.696 0.154 -14.532 1.00 77.56 85 LEU A O 1
ATOM 638 N N . HIS A 1 86 ? -8.291 1.714 -13.766 1.00 76.56 86 HIS A N 1
ATOM 639 C CA . HIS A 1 86 ? -7.093 0.938 -14.090 1.00 76.56 86 HIS A CA 1
ATOM 640 C C . HIS A 1 86 ? -7.012 -0.388 -13.322 1.00 76.56 86 HIS A C 1
ATOM 642 O O . HIS A 1 86 ? -6.481 -1.356 -13.864 1.00 76.56 86 HIS A O 1
ATOM 648 N N . LEU A 1 87 ? -7.579 -0.474 -12.111 1.00 75.94 87 LEU A N 1
ATOM 649 C CA . LEU A 1 87 ? -7.664 -1.740 -11.369 1.00 75.94 87 LEU A CA 1
ATOM 650 C C . LEU A 1 87 ? -8.532 -2.779 -12.085 1.00 75.94 87 LEU A C 1
ATOM 652 O O . LEU A 1 87 ? -8.263 -3.973 -11.984 1.00 75.94 87 LEU A O 1
ATOM 656 N N . GLN A 1 88 ? -9.560 -2.337 -12.810 1.00 74.88 88 GLN A N 1
ATOM 657 C CA . GLN A 1 88 ? -10.435 -3.226 -13.571 1.00 74.88 88 GLN A CA 1
ATOM 658 C C . GLN A 1 88 ? -9.812 -3.626 -14.915 1.00 74.88 88 GLN A C 1
ATOM 660 O O . GLN A 1 88 ? -10.024 -4.746 -15.370 1.00 74.88 88 GLN A O 1
ATOM 665 N N . MET A 1 89 ? -9.021 -2.737 -15.526 1.00 75.12 89 MET A N 1
ATOM 666 C CA . MET A 1 89 ? -8.441 -2.941 -16.859 1.00 75.12 89 MET A CA 1
ATOM 667 C C . MET A 1 89 ? -7.127 -3.737 -16.869 1.00 75.12 89 MET A C 1
ATOM 669 O O . MET A 1 89 ? -6.889 -4.495 -17.805 1.00 75.12 89 MET A O 1
ATOM 673 N N . ASP A 1 90 ? -6.252 -3.569 -15.872 1.00 72.75 90 ASP A N 1
ATOM 674 C CA . ASP A 1 90 ? -4.887 -4.128 -15.892 1.00 72.75 90 ASP A CA 1
ATOM 675 C C . ASP A 1 90 ? -4.810 -5.582 -15.369 1.00 72.75 90 ASP A C 1
ATOM 677 O O . ASP A 1 90 ? -3.856 -5.953 -14.687 1.00 72.75 90 ASP A O 1
ATOM 681 N N . GLN A 1 91 ? -5.789 -6.434 -15.691 1.00 70.81 91 GLN A N 1
ATOM 682 C CA . GLN A 1 91 ? -5.732 -7.854 -15.328 1.00 70.81 91 GLN A CA 1
ATOM 683 C C . GLN A 1 91 ? -4.767 -8.618 -16.263 1.00 70.81 91 GLN A C 1
ATOM 685 O O . GLN A 1 91 ? -4.899 -8.506 -17.483 1.00 70.81 91 GLN A O 1
ATOM 690 N N . PRO A 1 92 ? -3.800 -9.403 -15.742 1.00 64.12 92 PRO A N 1
ATOM 691 C CA . PRO A 1 92 ? -3.547 -9.707 -14.331 1.00 64.12 92 PRO A CA 1
ATOM 692 C C . PRO A 1 92 ? -2.709 -8.638 -13.603 1.00 64.12 92 PRO A C 1
ATOM 694 O O . PRO A 1 92 ? -1.697 -8.149 -14.115 1.00 64.12 92 PRO A O 1
ATOM 697 N N . LEU A 1 93 ? -3.100 -8.343 -12.359 1.00 76.38 93 LEU A N 1
ATOM 698 C CA . LEU A 1 93 ? -2.351 -7.464 -11.459 1.00 76.38 93 LEU A CA 1
ATOM 699 C C . LEU A 1 93 ? -1.044 -8.136 -11.021 1.00 76.38 93 LEU A C 1
ATOM 701 O O . LEU A 1 93 ? -0.996 -9.348 -10.802 1.00 76.38 93 LEU A O 1
ATOM 705 N N . ARG A 1 94 ? 0.019 -7.346 -10.843 1.00 79.75 94 ARG A N 1
ATOM 706 C CA . ARG A 1 94 ? 1.276 -7.864 -10.290 1.00 79.75 94 ARG A CA 1
ATOM 707 C C . ARG A 1 94 ? 1.098 -8.120 -8.804 1.00 79.75 94 ARG A C 1
ATOM 709 O O . ARG A 1 94 ? 0.881 -7.172 -8.054 1.00 79.75 94 ARG A O 1
ATOM 716 N N . ARG A 1 95 ? 1.195 -9.385 -8.405 1.00 82.31 95 ARG A N 1
ATOM 717 C CA . ARG A 1 95 ? 1.100 -9.818 -7.013 1.00 82.31 95 ARG A CA 1
ATOM 718 C C . ARG A 1 95 ? 2.483 -9.831 -6.370 1.00 82.31 95 ARG A C 1
ATOM 720 O O . ARG A 1 95 ? 3.427 -10.377 -6.932 1.00 82.31 95 ARG A O 1
ATOM 727 N N . TYR A 1 96 ? 2.561 -9.237 -5.192 1.00 83.12 96 TYR A N 1
ATOM 728 C CA . TYR A 1 96 ? 3.727 -9.187 -4.330 1.00 83.12 96 TYR A CA 1
ATOM 729 C C . TYR A 1 96 ? 3.346 -9.807 -2.992 1.00 83.12 96 TYR A C 1
ATOM 731 O O . TYR A 1 96 ? 2.365 -9.382 -2.388 1.00 83.12 96 TYR A O 1
ATOM 739 N N . GLU A 1 97 ? 4.089 -10.813 -2.551 1.00 83.88 97 GLU A N 1
ATOM 740 C CA . GLU A 1 97 ? 3.889 -11.440 -1.244 1.00 83.88 97 GLU A CA 1
ATOM 741 C C . GLU A 1 97 ? 4.794 -10.761 -0.229 1.00 83.88 97 GLU A C 1
ATOM 743 O O . GLU A 1 97 ? 5.984 -10.593 -0.477 1.00 83.88 97 GLU A O 1
ATOM 748 N N . ILE A 1 98 ? 4.216 -10.322 0.882 1.00 83.56 98 ILE A N 1
ATOM 749 C CA . ILE A 1 98 ? 4.917 -9.587 1.935 1.00 83.56 98 ILE A CA 1
ATOM 750 C C . ILE A 1 98 ? 5.061 -10.491 3.145 1.00 83.56 98 ILE A C 1
ATOM 752 O O . ILE A 1 98 ? 4.219 -11.354 3.400 1.00 83.56 98 ILE A O 1
ATOM 756 N N . GLU A 1 99 ? 6.123 -10.271 3.912 1.00 84.25 99 GLU A N 1
ATOM 757 C CA . GLU A 1 99 ? 6.299 -10.964 5.175 1.00 84.25 99 GLU A CA 1
ATOM 758 C C . GLU A 1 99 ? 5.110 -10.677 6.120 1.00 84.25 99 GLU A C 1
ATOM 760 O O . GLU A 1 99 ? 4.764 -9.511 6.342 1.00 84.25 99 GLU A O 1
ATOM 765 N N . PRO A 1 100 ? 4.490 -11.706 6.730 1.00 82.00 100 PRO A N 1
ATOM 766 C CA . PRO A 1 100 ? 3.308 -11.522 7.576 1.00 82.00 100 PRO A CA 1
ATOM 767 C C . PRO A 1 100 ? 3.504 -10.504 8.710 1.00 82.00 100 PRO A C 1
ATOM 769 O O . PRO A 1 100 ? 2.589 -9.748 9.034 1.00 82.00 100 PRO A O 1
ATOM 772 N N . GLN A 1 101 ? 4.715 -10.430 9.277 1.00 82.75 101 GLN A N 1
ATOM 773 C CA . GLN A 1 101 ? 5.040 -9.483 10.349 1.00 82.75 101 GLN A CA 1
ATOM 774 C C . GLN A 1 101 ? 4.999 -8.022 9.880 1.00 82.75 101 GLN A C 1
ATOM 776 O O . GLN A 1 101 ? 4.552 -7.142 10.618 1.00 82.75 101 GLN A O 1
ATOM 781 N N . GLU A 1 102 ? 5.472 -7.739 8.664 1.00 83.81 102 GLU A N 1
ATOM 782 C CA . GLU A 1 102 ? 5.419 -6.391 8.093 1.00 83.81 102 GLU A CA 1
ATOM 783 C C . GLU A 1 102 ? 3.985 -6.005 7.727 1.00 83.81 102 GLU A C 1
ATOM 785 O O . GLU A 1 102 ? 3.562 -4.873 7.980 1.00 83.81 102 GLU A O 1
ATOM 790 N N . MET A 1 103 ? 3.212 -6.964 7.209 1.00 83.88 103 MET A N 1
ATOM 791 C CA . MET A 1 103 ? 1.801 -6.769 6.886 1.00 83.88 103 MET A CA 1
ATOM 792 C C . MET A 1 103 ? 0.988 -6.394 8.131 1.00 83.88 103 MET A C 1
ATOM 794 O O . MET A 1 103 ? 0.223 -5.429 8.108 1.00 83.88 103 MET A O 1
ATOM 798 N N . GLU A 1 104 ? 1.185 -7.094 9.248 1.00 84.75 104 GLU A N 1
ATOM 799 C CA . GLU A 1 104 ? 0.476 -6.804 10.49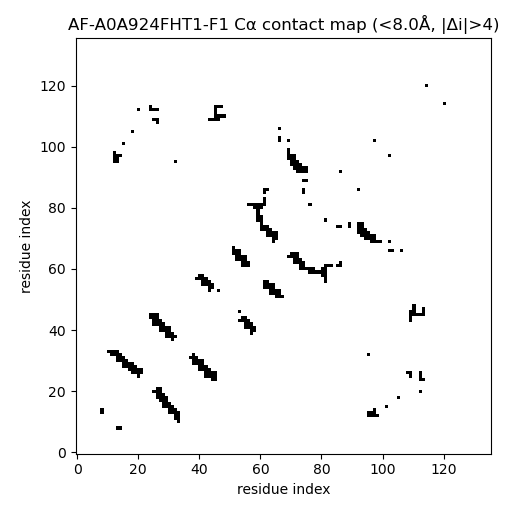7 1.00 84.75 104 GLU A CA 1
ATOM 800 C C . GLU A 1 104 ? 0.840 -5.422 11.070 1.00 84.75 104 GLU A C 1
ATOM 802 O O . GLU A 1 104 ? -0.038 -4.661 11.498 1.00 84.75 104 GLU A O 1
ATOM 807 N N . LYS A 1 105 ? 2.121 -5.037 11.011 1.00 85.81 105 LYS A N 1
ATOM 808 C CA . LYS A 1 105 ? 2.584 -3.692 11.405 1.00 85.81 105 LYS A CA 1
ATOM 809 C C . LYS A 1 105 ? 1.962 -2.599 10.534 1.00 85.81 105 LYS A C 1
ATOM 811 O O . LYS A 1 105 ? 1.526 -1.565 11.047 1.00 85.81 105 LYS A O 1
ATOM 816 N N . LEU A 1 106 ? 1.870 -2.824 9.225 1.00 85.00 106 LEU A N 1
ATOM 817 C CA . LEU A 1 106 ? 1.240 -1.878 8.310 1.00 85.00 106 LEU A CA 1
ATOM 818 C C . LEU A 1 106 ? -0.266 -1.759 8.589 1.00 85.00 106 LEU A C 1
ATOM 820 O O . LEU A 1 106 ? -0.777 -0.650 8.742 1.00 85.00 106 LEU A O 1
ATOM 824 N N . VAL A 1 107 ? -0.974 -2.883 8.723 1.00 83.94 107 VAL A N 1
ATOM 825 C CA . VAL A 1 107 ? -2.423 -2.914 8.983 1.00 83.94 107 VAL A CA 1
ATOM 826 C C . VAL A 1 107 ? -2.770 -2.292 10.335 1.00 83.94 107 VAL A C 1
ATOM 828 O O . VAL A 1 107 ? -3.718 -1.512 10.419 1.00 83.94 107 VAL A O 1
ATOM 831 N N . SER A 1 108 ? -2.006 -2.579 11.392 1.00 82.88 108 SER A N 1
ATOM 832 C CA . SER A 1 108 ? -2.203 -1.949 12.707 1.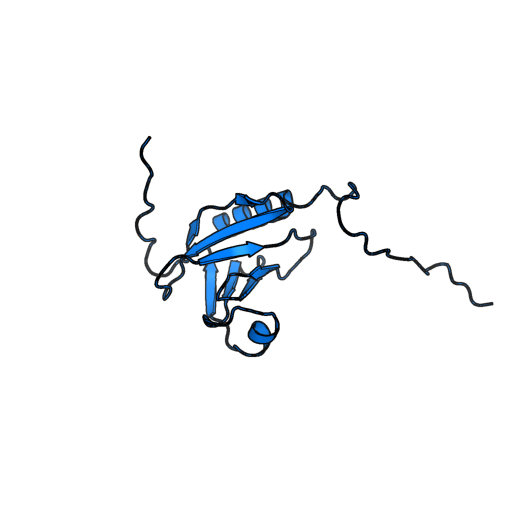00 82.88 108 SER A CA 1
ATOM 833 C C . SER A 1 108 ? -1.981 -0.436 12.652 1.00 82.88 108 SER A C 1
ATOM 835 O O . SER A 1 108 ? -2.753 0.323 13.244 1.00 82.88 108 SER A O 1
ATOM 837 N N . THR A 1 109 ? -1.006 0.024 11.865 1.00 82.81 109 THR A N 1
ATOM 838 C CA . THR A 1 109 ? -0.785 1.455 11.634 1.00 82.81 109 THR A CA 1
ATOM 839 C C . THR A 1 109 ? -1.936 2.088 10.849 1.00 82.81 109 THR A C 1
ATOM 841 O O . THR A 1 109 ? -2.424 3.140 11.239 1.00 82.81 109 THR A O 1
ATOM 844 N N . ILE A 1 110 ? -2.439 1.451 9.787 1.00 83.31 110 ILE A N 1
ATOM 845 C CA . ILE A 1 110 ? -3.601 1.943 9.018 1.00 83.31 110 ILE A CA 1
ATOM 846 C C . ILE A 1 110 ? -4.874 1.979 9.878 1.00 83.31 110 ILE A C 1
ATOM 848 O O . ILE A 1 110 ? -5.698 2.877 9.737 1.00 83.31 110 ILE A O 1
ATOM 852 N N . ARG A 1 111 ? -5.053 1.028 10.798 1.00 79.88 111 ARG A N 1
ATOM 853 C CA . ARG A 1 111 ? -6.198 1.040 11.720 1.00 79.88 111 ARG A CA 1
ATOM 854 C C . ARG A 1 111 ? -6.088 2.153 12.755 1.00 79.88 111 ARG A C 1
ATOM 856 O O . ARG A 1 111 ? -7.088 2.798 13.049 1.00 79.88 111 ARG A O 1
ATOM 863 N N . SER A 1 112 ? -4.890 2.412 13.278 1.00 78.31 112 SER A N 1
ATOM 864 C CA . SER A 1 112 ? -4.675 3.468 14.277 1.00 78.31 112 SER A CA 1
ATOM 865 C C . SER A 1 112 ? -4.770 4.888 13.704 1.00 78.31 112 SER A C 1
ATOM 867 O O . SER A 1 112 ? -4.870 5.863 14.457 1.00 78.31 112 SER A O 1
ATOM 869 N N . THR A 1 113 ? -4.753 5.048 12.375 1.00 71.38 113 THR A N 1
ATOM 870 C CA . THR A 1 113 ? -5.003 6.353 11.752 1.00 71.38 113 THR A CA 1
ATOM 871 C C . THR A 1 113 ? -6.479 6.728 11.706 1.00 71.38 113 THR A C 1
ATOM 873 O O . THR A 1 113 ? -6.768 7.928 11.718 1.00 71.38 113 THR A O 1
ATOM 876 N N . GLY A 1 114 ? -7.385 5.746 11.750 1.00 61.41 114 GLY A N 1
ATOM 877 C CA . GLY A 1 114 ? -8.818 5.974 11.911 1.00 61.41 114 GLY A CA 1
ATOM 878 C C . GLY A 1 114 ? -9.146 6.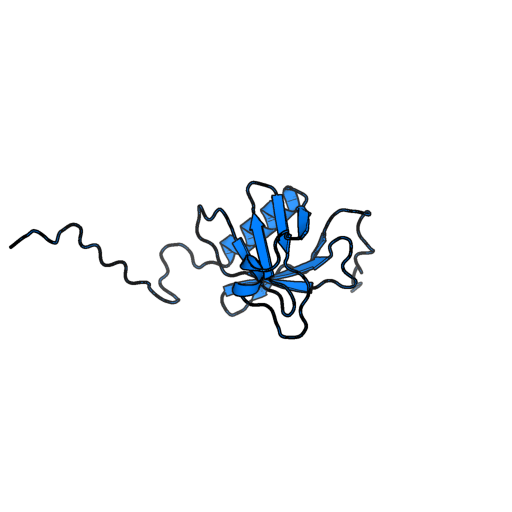621 13.255 1.00 61.41 114 GLY A C 1
ATOM 879 O O . GLY A 1 114 ? -8.523 6.323 14.274 1.00 61.41 114 GLY A O 1
ATOM 880 N N . ALA A 1 115 ? -10.125 7.527 13.264 1.00 54.97 115 ALA A N 1
ATOM 881 C CA . ALA A 1 115 ? -10.712 7.982 14.518 1.00 54.97 115 ALA A CA 1
ATOM 882 C C . ALA A 1 115 ? -11.302 6.766 15.263 1.00 54.97 115 ALA A C 1
ATOM 884 O O . ALA A 1 115 ? -11.846 5.870 14.606 1.00 54.97 115 ALA A O 1
ATOM 885 N N . PRO A 1 116 ? -11.201 6.700 16.604 1.00 48.81 116 PRO A N 1
ATOM 886 C CA . PRO A 1 116 ? -11.847 5.642 17.367 1.00 48.81 116 PRO A CA 1
ATOM 887 C C . PRO A 1 116 ? -13.334 5.612 17.010 1.00 48.81 116 PRO A C 1
ATOM 889 O O . PRO A 1 116 ? -13.97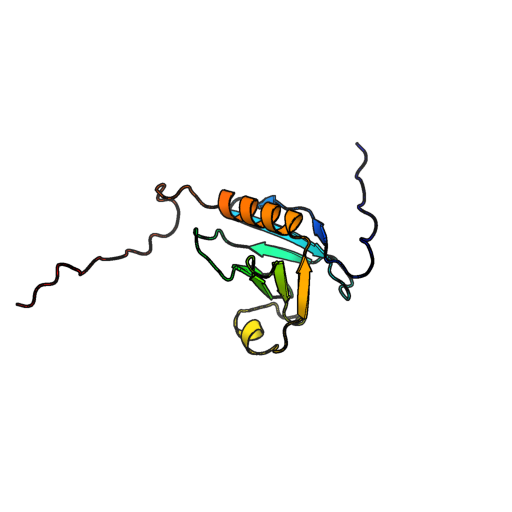3 6.663 16.905 1.00 48.81 116 PRO A O 1
ATOM 892 N N . ALA A 1 117 ? -13.864 4.409 16.781 1.00 45.22 117 ALA A N 1
ATOM 893 C CA . ALA A 1 117 ? -15.276 4.187 16.503 1.00 45.22 117 ALA A CA 1
ATOM 894 C C . ALA A 1 117 ? -16.113 4.866 17.602 1.00 45.22 117 ALA A C 1
ATOM 896 O O . ALA A 1 117 ? -16.164 4.385 18.730 1.00 45.22 117 ALA A O 1
ATOM 897 N N . GLY A 1 118 ? -16.688 6.032 17.290 1.00 42.28 118 GLY A N 1
ATOM 898 C CA . GLY A 1 118 ? -17.435 6.857 18.245 1.00 42.28 118 GLY A CA 1
ATOM 899 C C . GLY A 1 118 ? -17.081 8.346 18.254 1.00 42.28 118 GLY A C 1
ATOM 900 O O . GLY A 1 118 ? -17.901 9.145 18.694 1.00 42.28 118 GLY A O 1
ATOM 901 N N . THR A 1 119 ? -15.925 8.771 17.731 1.00 40.97 119 THR A N 1
ATOM 902 C CA . THR A 1 119 ? -15.650 10.208 17.557 1.00 40.97 119 THR A CA 1
ATOM 903 C C . THR A 1 119 ? -16.048 10.633 16.150 1.00 40.97 119 THR A C 1
ATOM 905 O O . THR A 1 119 ? -15.333 10.402 15.177 1.00 40.97 119 THR A O 1
ATOM 908 N N . ILE A 1 120 ? -17.233 11.238 16.049 1.00 45.34 120 ILE A N 1
ATOM 909 C CA . ILE A 1 120 ? -17.749 11.895 14.846 1.00 45.34 120 ILE A CA 1
ATOM 910 C C . ILE A 1 120 ? -16.796 13.037 14.484 1.00 45.34 120 ILE A C 1
ATOM 912 O O . ILE A 1 120 ? -16.935 14.166 14.946 1.00 45.34 120 ILE A O 1
ATOM 916 N N . THR A 1 121 ? -15.784 12.755 13.671 1.00 46.66 121 THR A N 1
ATOM 917 C CA . THR A 1 121 ? -14.986 13.795 13.016 1.00 46.66 121 THR A CA 1
ATOM 918 C C . THR A 1 121 ? -14.424 13.274 11.698 1.00 46.66 121 THR A C 1
ATOM 920 O O . THR A 1 121 ? -13.226 13.065 11.564 1.00 46.66 121 THR A O 1
ATOM 923 N N . ALA A 1 122 ? -15.320 13.010 10.742 1.00 40.72 122 ALA A N 1
ATOM 924 C CA . ALA A 1 122 ? -15.200 13.379 9.323 1.00 40.72 122 ALA A CA 1
ATOM 925 C C . ALA A 1 122 ? -16.169 12.532 8.478 1.00 40.72 122 ALA A C 1
ATOM 927 O O . ALA A 1 122 ? -16.011 11.322 8.367 1.00 40.72 122 ALA A O 1
ATOM 928 N N . CYS A 1 123 ? -17.147 13.210 7.866 1.00 41.97 123 CYS A N 1
ATOM 929 C CA . CYS A 1 123 ? -18.127 12.704 6.894 1.00 41.97 123 CYS A CA 1
ATOM 930 C C . CYS A 1 123 ? -19.035 11.566 7.387 1.00 41.97 123 CYS A C 1
ATOM 932 O O . CYS A 1 123 ? -18.842 10.395 7.072 1.00 41.97 123 CYS A O 1
ATOM 934 N N . GLY A 1 124 ? -20.085 11.946 8.120 1.00 37.66 124 GLY A N 1
ATOM 935 C CA . GLY A 1 124 ? -21.203 11.059 8.417 1.00 37.66 124 GLY A CA 1
ATOM 936 C C . GLY A 1 124 ? -21.907 10.622 7.135 1.00 37.66 124 GLY A C 1
ATOM 937 O O . GLY A 1 124 ? -22.608 11.410 6.505 1.00 37.66 124 GLY A O 1
ATOM 938 N N . ILE A 1 125 ? -21.757 9.351 6.771 1.00 49.72 125 ILE A N 1
ATOM 939 C CA . ILE A 1 125 ? -22.821 8.661 6.049 1.00 49.72 125 ILE A CA 1
ATOM 940 C C . ILE A 1 125 ? -23.944 8.519 7.077 1.00 49.72 125 ILE A C 1
ATOM 942 O O . ILE A 1 125 ? -23.823 7.755 8.032 1.00 49.72 125 ILE A O 1
ATOM 946 N N . LEU A 1 126 ? -24.994 9.325 6.924 1.00 47.69 126 LEU A N 1
ATOM 947 C CA . LEU A 1 126 ? -26.262 9.131 7.620 1.00 47.69 126 LEU A CA 1
ATOM 948 C C . LEU A 1 126 ? -26.791 7.747 7.226 1.00 47.69 126 LEU A C 1
ATOM 950 O O . LEU A 1 126 ? -27.385 7.590 6.163 1.00 47.69 126 LEU A O 1
ATOM 954 N N . SER A 1 127 ? -26.554 6.732 8.058 1.00 53.91 127 SER A N 1
ATOM 955 C CA . SER A 1 127 ? -27.353 5.512 7.997 1.00 53.91 127 SER A CA 1
ATOM 956 C C . SER A 1 127 ? -28.691 5.841 8.646 1.00 53.91 127 SER A C 1
ATOM 958 O O . SER A 1 127 ? -28.803 5.885 9.872 1.00 53.91 127 SER A O 1
ATOM 960 N N . VAL A 1 128 ? -29.689 6.150 7.825 1.00 51.09 128 VAL A N 1
ATOM 961 C CA . VAL A 1 128 ? -31.066 6.217 8.304 1.00 51.09 128 VAL A CA 1
ATOM 962 C C . VAL A 1 128 ? -31.532 4.772 8.439 1.00 51.09 128 VAL A C 1
ATOM 964 O O . VAL A 1 128 ? -31.625 4.050 7.447 1.00 51.09 128 VAL A O 1
ATOM 967 N N . ASP A 1 129 ? -31.727 4.327 9.676 1.00 52.59 129 ASP A N 1
ATOM 968 C CA . ASP A 1 129 ? -32.367 3.050 9.951 1.00 52.59 129 ASP A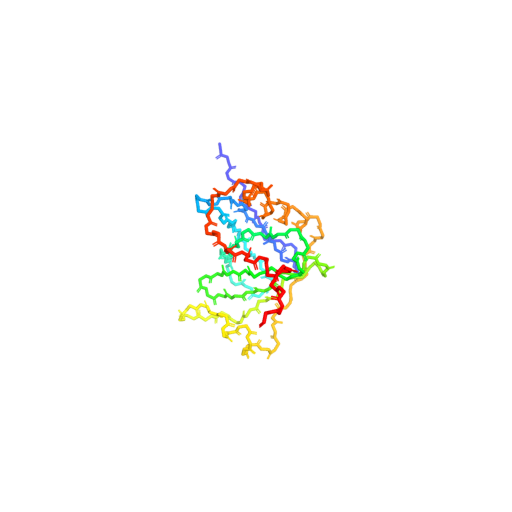 CA 1
ATOM 969 C C . ASP A 1 129 ? -33.878 3.205 9.726 1.00 52.59 129 ASP A C 1
ATOM 971 O O . ASP A 1 129 ? -34.571 3.849 10.513 1.00 52.59 129 ASP A O 1
ATOM 975 N N . ASN A 1 130 ? -34.377 2.642 8.624 1.00 56.50 130 ASN A N 1
ATOM 976 C CA . ASN A 1 130 ? -35.805 2.590 8.306 1.00 56.50 130 ASN A CA 1
ATOM 977 C C . ASN A 1 130 ? -36.475 1.312 8.845 1.00 56.50 130 ASN A C 1
ATOM 979 O O . ASN A 1 130 ? -37.572 0.977 8.403 1.00 56.50 130 ASN A O 1
ATOM 983 N N . SER A 1 131 ? -35.865 0.591 9.794 1.00 64.88 131 SER A N 1
ATOM 984 C CA . SER A 1 131 ? -36.437 -0.633 10.383 1.00 64.88 131 SER A CA 1
ATOM 985 C C . SER A 1 131 ? -37.808 -0.442 11.056 1.00 64.88 131 SER A C 1
ATOM 987 O O . SER A 1 131 ? -38.483 -1.425 11.346 1.00 64.88 131 SER A O 1
ATOM 989 N N . GLN A 1 132 ? -38.241 0.808 11.258 1.00 59.75 132 GLN A N 1
ATOM 990 C CA . GLN A 1 132 ? -39.542 1.198 11.817 1.00 59.75 132 GLN A CA 1
ATOM 991 C C . GLN A 1 132 ? -40.484 1.871 10.796 1.00 59.75 132 GLN A C 1
ATOM 993 O O . GLN A 1 132 ? -41.507 2.428 11.193 1.00 59.75 132 GLN A O 1
ATOM 998 N N . ALA A 1 133 ? -40.174 1.860 9.494 1.00 49.72 133 ALA A N 1
ATOM 999 C CA . ALA A 1 133 ? -41.113 2.318 8.467 1.00 49.72 133 ALA A CA 1
ATOM 1000 C C . ALA A 1 133 ? -42.222 1.266 8.284 1.00 49.72 133 ALA A C 1
ATOM 1002 O O . ALA A 1 133 ? -42.175 0.440 7.378 1.00 49.72 133 ALA A O 1
ATOM 1003 N N . ALA A 1 134 ? -43.180 1.262 9.211 1.00 46.06 134 ALA A N 1
ATOM 1004 C CA . ALA A 1 134 ? -44.408 0.494 9.112 1.00 46.06 134 ALA A CA 1
ATOM 1005 C C . ALA A 1 134 ? -45.275 1.044 7.970 1.00 46.06 134 ALA A C 1
ATOM 1007 O O . ALA A 1 134 ? -45.464 2.258 7.866 1.00 46.06 134 ALA A O 1
ATOM 1008 N N . ASP A 1 135 ? -45.781 0.132 7.138 1.00 48.75 135 ASP A N 1
ATOM 1009 C CA . ASP A 1 135 ? -46.821 0.380 6.141 1.00 48.75 135 ASP A CA 1
ATOM 1010 C C . ASP A 1 135 ? -48.002 1.136 6.776 1.00 48.75 135 ASP A C 1
ATOM 1012 O O . ASP A 1 135 ? -48.595 0.668 7.755 1.00 48.75 135 ASP A O 1
ATOM 1016 N N . VAL A 1 136 ? -48.339 2.297 6.207 1.00 48.94 136 VAL A N 1
ATOM 1017 C CA . VAL A 1 136 ? -49.639 2.966 6.377 1.00 48.94 136 VAL A CA 1
ATOM 1018 C C . VAL A 1 136 ? -50.398 2.852 5.068 1.00 48.94 136 VAL A C 1
ATOM 1020 O O . VAL A 1 136 ? -49.785 3.165 4.022 1.00 48.94 136 VAL A O 1
#